Protein AF-A0A7C3JJ83-F1 (afdb_monomer)

Sequence (100 aa):
MGLRNFWHRYVRDPHPYGGPQYLYFQRMVRLRNSERVQRILGYDALVPDNSVHEVADFEYTVRSGPGWLHGGGTLDTDRLIIARRLGLGRPSQEAAPTTV

Mean predicted aligned error: 6.44 Å

Solvent-accessible surface area (backbone atoms only — not comparable to full-atom values): 5549 Å² total; per-residue (Å²): 120,70,70,65,57,48,53,40,38,74,70,54,56,60,62,60,40,58,68,44,51,49,52,44,48,53,33,53,51,38,33,53,48,14,54,48,50,33,67,74,52,44,72,63,24,71,50,78,54,87,90,50,59,63,91,77,24,57,23,45,44,38,59,45,13,63,55,47,42,52,65,99,50,39,58,63,53,29,52,48,53,42,36,25,44,71,44,45,96,47,100,61,59,48,78,41,70,72,56,124

Structure (mmCIF, N/CA/C/O backbone):
data_AF-A0A7C3JJ83-F1
#
_entry.id   AF-A0A7C3JJ83-F1
#
loop_
_atom_site.group_PDB
_atom_site.id
_atom_site.type_symbol
_atom_site.label_atom_id
_atom_site.label_alt_id
_atom_site.label_comp_id
_atom_site.label_asym_id
_atom_site.label_entity_id
_atom_site.label_seq_id
_atom_site.pdbx_PDB_ins_code
_atom_site.Cartn_x
_atom_site.Cartn_y
_atom_site.Cartn_z
_atom_site.occupancy
_atom_site.B_iso_or_equiv
_atom_site.auth_seq_id
_atom_site.auth_comp_id
_atom_site.auth_asym_id
_atom_site.auth_atom_id
_atom_site.pdbx_PDB_model_num
ATOM 1 N N . MET A 1 1 ? -9.521 12.523 -3.418 1.00 50.34 1 MET A N 1
ATOM 2 C CA . MET A 1 1 ? -9.409 11.786 -2.133 1.00 50.34 1 MET A CA 1
ATOM 3 C C . MET A 1 1 ? -9.395 12.716 -0.909 1.00 50.34 1 MET A C 1
ATOM 5 O O . MET A 1 1 ? -10.077 12.395 0.053 1.00 50.34 1 MET A O 1
ATOM 9 N N . GLY A 1 2 ? -8.706 13.871 -0.925 1.00 52.38 2 GLY A N 1
ATOM 10 C CA . GLY A 1 2 ? -8.596 14.762 0.252 1.00 52.38 2 GLY A CA 1
ATOM 11 C C . GLY A 1 2 ? -9.902 15.398 0.763 1.00 52.38 2 GLY A C 1
ATOM 12 O O . GLY A 1 2 ? -10.137 15.404 1.967 1.00 52.38 2 GLY A O 1
ATOM 13 N N . LEU A 1 3 ? -10.793 15.858 -0.127 1.00 58.97 3 LEU A N 1
ATOM 14 C CA . LEU A 1 3 ? -12.050 16.512 0.280 1.00 58.97 3 LEU A CA 1
ATOM 15 C C . LEU A 1 3 ? -13.019 15.591 1.037 1.00 58.97 3 LEU A C 1
ATOM 17 O O . LEU A 1 3 ? -13.677 16.033 1.972 1.00 58.97 3 LEU A O 1
ATOM 21 N N . ARG A 1 4 ? -13.097 14.303 0.676 1.00 60.53 4 ARG A N 1
ATOM 22 C CA . ARG A 1 4 ? -13.979 13.342 1.363 1.00 60.53 4 ARG A CA 1
ATOM 23 C C . ARG A 1 4 ? -13.568 13.163 2.827 1.00 60.53 4 ARG A C 1
ATOM 25 O O . ARG A 1 4 ? -14.416 13.167 3.711 1.00 60.53 4 ARG A O 1
ATOM 32 N N . ASN A 1 5 ? -12.264 13.065 3.083 1.00 59.94 5 ASN A N 1
ATOM 33 C CA . ASN A 1 5 ? -11.738 12.926 4.440 1.00 59.94 5 ASN A CA 1
ATOM 34 C C . ASN A 1 5 ? -11.917 14.212 5.265 1.00 59.94 5 ASN A C 1
ATOM 36 O O . ASN A 1 5 ? -12.149 14.120 6.466 1.00 59.94 5 ASN A O 1
ATOM 40 N N . PHE A 1 6 ? -11.862 15.392 4.631 1.00 68.06 6 PHE A N 1
ATOM 41 C CA . PHE A 1 6 ? -12.163 16.667 5.291 1.00 68.06 6 PHE A CA 1
ATOM 42 C C . PHE A 1 6 ? -13.596 16.700 5.837 1.00 68.06 6 PHE A C 1
ATOM 44 O O . PHE A 1 6 ? -13.787 16.980 7.018 1.00 68.06 6 PHE A O 1
ATOM 51 N N . TRP A 1 7 ? -14.593 16.345 5.022 1.00 69.38 7 TRP A N 1
ATOM 52 C CA . TRP A 1 7 ? -15.995 16.376 5.451 1.00 69.38 7 TRP A CA 1
ATOM 53 C C . TRP A 1 7 ? -16.311 15.355 6.549 1.00 69.38 7 TRP A C 1
ATOM 55 O O . TRP A 1 7 ? -16.983 15.702 7.516 1.00 69.38 7 TRP A O 1
ATOM 65 N N . HIS A 1 8 ? -15.767 14.135 6.472 1.00 68.50 8 HIS A N 1
ATOM 66 C CA . HIS A 1 8 ? -15.919 13.154 7.557 1.00 68.50 8 HIS A CA 1
ATOM 67 C C . HIS A 1 8 ? -15.318 13.647 8.882 1.00 68.50 8 HIS A C 1
ATOM 69 O O . HIS A 1 8 ? -15.892 13.423 9.946 1.00 68.50 8 HIS A O 1
ATOM 75 N N . ARG A 1 9 ? -14.189 14.365 8.822 1.00 67.25 9 ARG A N 1
ATOM 76 C CA . ARG A 1 9 ? -13.559 14.969 10.002 1.00 67.25 9 ARG A CA 1
ATOM 77 C C . ARG A 1 9 ? -14.385 16.129 10.556 1.00 67.25 9 ARG A C 1
ATOM 79 O O . ARG A 1 9 ? -14.613 16.182 11.758 1.00 67.25 9 ARG A O 1
ATOM 86 N N . TYR A 1 10 ? -14.885 17.005 9.684 1.00 74.12 10 TYR A N 1
ATOM 87 C CA . TYR A 1 10 ? -15.726 18.144 10.059 1.00 74.12 10 TYR A CA 1
ATOM 88 C C . TYR A 1 10 ? -17.010 17.711 10.780 1.00 74.12 10 TYR A C 1
ATOM 90 O O . TYR A 1 10 ? -17.350 18.260 11.823 1.00 74.12 10 TYR A O 1
ATOM 98 N N . VAL A 1 11 ? -17.690 16.686 10.259 1.00 77.25 11 VAL A N 1
ATOM 99 C CA . VAL A 1 11 ? -18.956 16.184 10.821 1.00 77.25 11 VAL A CA 1
ATOM 100 C C . VAL A 1 11 ? -18.728 15.281 12.047 1.00 77.25 11 VAL A C 1
ATOM 102 O O . VAL A 1 11 ? -19.679 14.940 12.742 1.00 77.25 11 VAL A O 1
ATOM 105 N N . ARG A 1 12 ? -17.470 14.922 12.358 1.00 71.00 12 ARG A N 1
ATOM 106 C CA . ARG A 1 12 ? -17.095 13.970 13.424 1.00 71.00 12 ARG A CA 1
ATOM 107 C C . ARG A 1 12 ? -17.816 12.623 13.311 1.00 71.00 12 ARG A C 1
ATOM 109 O O . ARG A 1 12 ? -18.010 11.938 14.312 1.00 71.00 12 ARG A O 1
ATOM 116 N N . ASP A 1 13 ? -18.183 12.245 12.091 1.00 71.94 13 ASP A N 1
ATOM 117 C CA . ASP A 1 13 ? -18.841 10.975 11.815 1.00 71.94 13 ASP A CA 1
ATOM 118 C C . ASP A 1 13 ? -17.793 9.848 11.854 1.00 71.94 13 ASP A C 1
ATOM 120 O O . ASP A 1 13 ? -16.844 9.875 11.054 1.00 71.94 13 ASP A O 1
ATOM 124 N N . PRO A 1 14 ? -17.887 8.885 12.791 1.00 66.75 14 PRO A N 1
ATOM 125 C CA . PRO A 1 14 ? -16.882 7.845 12.936 1.00 66.75 14 PRO A CA 1
ATOM 126 C C . PRO A 1 14 ? -16.893 6.935 11.707 1.00 66.75 14 PRO A C 1
ATOM 128 O O . PRO A 1 14 ? -17.782 6.106 11.533 1.00 66.75 14 PRO A O 1
ATOM 131 N N . HIS A 1 15 ? -15.879 7.046 10.848 1.00 70.19 15 HIS A N 1
ATOM 132 C CA . HIS A 1 15 ? -15.763 6.151 9.703 1.00 70.19 15 HIS A CA 1
ATOM 133 C C . HIS A 1 15 ? -15.090 4.839 10.135 1.00 70.19 15 HIS A C 1
ATOM 135 O O . HIS A 1 15 ? -13.875 4.841 10.368 1.00 70.19 15 HIS A O 1
ATOM 141 N N . PRO A 1 16 ? -15.820 3.707 10.234 1.00 67.50 16 PRO A N 1
ATOM 142 C CA . PRO A 1 16 ? -15.348 2.560 10.995 1.00 67.50 16 PRO A CA 1
ATOM 143 C C . PRO A 1 16 ? -14.055 2.002 10.425 1.00 67.50 16 PRO A C 1
ATOM 145 O O . PRO A 1 16 ? -13.076 1.898 11.138 1.00 67.50 16 PRO A O 1
ATOM 148 N N . TYR A 1 17 ? -13.968 1.737 9.128 1.00 71.00 17 TYR A N 1
ATOM 149 C CA . TYR A 1 17 ? -12.835 1.000 8.555 1.00 71.00 17 TYR A CA 1
ATOM 150 C C . TYR A 1 17 ? -12.089 1.737 7.438 1.00 71.00 17 TYR A C 1
ATOM 152 O O . TYR A 1 17 ? -11.119 1.193 6.925 1.00 71.00 17 TYR A O 1
ATOM 160 N N . GLY A 1 18 ? -12.480 2.954 7.042 1.00 76.31 18 GLY A N 1
ATOM 161 C CA . GLY A 1 18 ? -11.976 3.526 5.784 1.00 76.31 18 GLY A CA 1
ATOM 162 C C . GLY A 1 18 ? -10.482 3.839 5.736 1.00 76.31 18 GLY A C 1
ATOM 163 O O . GLY A 1 18 ? -9.888 3.712 4.673 1.00 76.31 18 GLY A O 1
ATOM 164 N N . GLY A 1 19 ? -9.851 4.198 6.860 1.00 82.06 19 GLY A N 1
ATOM 165 C CA . GLY A 1 19 ? -8.391 4.372 6.918 1.00 82.06 19 GLY A CA 1
ATOM 166 C C . GLY A 1 19 ? -7.646 3.055 6.646 1.00 82.06 19 GLY A C 1
ATOM 167 O O . GLY A 1 19 ? -6.937 2.959 5.644 1.00 82.06 19 GLY A O 1
ATOM 168 N N . PRO A 1 20 ? -7.863 2.017 7.475 1.00 87.94 20 PRO A N 1
ATOM 169 C CA . PRO A 1 20 ? -7.320 0.675 7.246 1.00 87.94 20 PRO A CA 1
ATOM 170 C C . PRO A 1 20 ? -7.694 0.076 5.882 1.00 87.94 20 PRO A C 1
ATOM 172 O O . PRO A 1 20 ? -6.856 -0.532 5.226 1.00 87.94 20 PRO A O 1
ATOM 175 N N . GLN A 1 21 ? -8.927 0.284 5.408 1.00 88.25 21 GLN A N 1
ATOM 176 C CA . GLN A 1 21 ? -9.381 -0.184 4.094 1.00 88.25 21 GLN A CA 1
ATOM 177 C C . GLN A 1 21 ? -8.606 0.484 2.953 1.00 88.25 21 GLN A C 1
ATOM 179 O O . GLN A 1 21 ? -8.207 -0.188 2.001 1.00 88.25 21 GLN A O 1
ATOM 184 N N . TYR A 1 22 ? -8.384 1.796 3.042 1.00 86.56 22 TYR A N 1
ATOM 185 C CA . TYR A 1 22 ? -7.604 2.534 2.056 1.00 86.56 22 TYR A CA 1
ATOM 186 C C . TYR A 1 22 ? -6.144 2.078 2.042 1.00 86.56 22 TYR A C 1
ATOM 188 O O . TYR A 1 22 ? -5.608 1.815 0.966 1.00 86.56 22 TYR A O 1
ATOM 196 N N . LEU A 1 23 ? -5.523 1.918 3.216 1.00 88.62 23 LEU A N 1
ATOM 197 C CA . LEU A 1 23 ? -4.159 1.399 3.330 1.00 88.62 23 LEU A CA 1
ATOM 198 C C . LEU A 1 23 ? -4.055 -0.005 2.734 1.00 88.62 23 LEU A C 1
ATOM 200 O O . LEU A 1 23 ? -3.237 -0.220 1.841 1.00 88.62 23 LEU A O 1
ATOM 204 N N . TYR A 1 24 ? -4.942 -0.921 3.128 1.00 92.62 24 TYR A N 1
ATOM 205 C CA . TYR A 1 24 ? -5.004 -2.273 2.574 1.00 92.62 24 TYR A CA 1
ATOM 206 C C . TYR A 1 24 ? -5.093 -2.260 1.043 1.00 92.62 24 TYR A C 1
ATOM 208 O O . TYR A 1 24 ? -4.337 -2.954 0.359 1.00 92.62 24 TYR A O 1
ATOM 216 N N . PHE A 1 25 ? -5.986 -1.434 0.488 1.00 92.00 25 PHE A N 1
ATOM 217 C CA . PHE A 1 25 ? -6.125 -1.275 -0.956 1.00 92.00 25 PHE A CA 1
ATOM 218 C C . PHE A 1 25 ? -4.827 -0.777 -1.604 1.00 92.00 25 PHE A C 1
ATOM 220 O O . PHE A 1 25 ? -4.364 -1.381 -2.572 1.00 92.00 25 PHE A O 1
ATOM 227 N N . GLN A 1 26 ? -4.210 0.279 -1.067 1.00 91.88 26 GLN A N 1
ATOM 228 C CA . GLN A 1 26 ? -2.959 0.818 -1.603 1.00 91.88 26 GLN A CA 1
ATOM 229 C C . GLN A 1 26 ? -1.827 -0.213 -1.587 1.00 91.88 26 GLN A C 1
ATOM 231 O O . GLN A 1 26 ? -1.118 -0.340 -2.587 1.00 91.88 26 GLN A O 1
ATOM 236 N N . ARG A 1 27 ? -1.680 -0.979 -0.498 1.00 94.12 27 ARG A N 1
ATOM 237 C CA . ARG A 1 27 ? -0.684 -2.058 -0.395 1.00 94.12 27 ARG A CA 1
ATOM 238 C C . ARG A 1 27 ? -0.905 -3.118 -1.471 1.00 94.12 27 ARG A C 1
ATOM 240 O O . ARG A 1 27 ? 0.020 -3.448 -2.208 1.00 94.12 27 ARG A O 1
ATOM 247 N N . MET A 1 28 ? -2.143 -3.597 -1.613 1.00 95.88 28 MET A N 1
ATOM 248 C CA . MET A 1 28 ? -2.489 -4.611 -2.613 1.00 95.88 28 MET A CA 1
ATOM 249 C C . MET A 1 28 ? -2.271 -4.121 -4.047 1.00 95.88 28 MET A C 1
ATOM 251 O O . MET A 1 28 ? -1.816 -4.892 -4.888 1.00 95.88 28 MET A O 1
ATOM 255 N N . VAL A 1 29 ? -2.585 -2.857 -4.346 1.00 95.44 29 VAL A N 1
ATOM 256 C CA . VAL A 1 29 ? -2.338 -2.271 -5.673 1.00 95.44 29 VAL A CA 1
ATOM 257 C C . VAL A 1 29 ? -0.843 -2.200 -5.966 1.00 95.44 29 VAL A C 1
ATOM 259 O O . VAL A 1 29 ? -0.429 -2.589 -7.055 1.00 95.44 29 VAL A O 1
ATOM 262 N N . ARG A 1 30 ? -0.032 -1.752 -5.002 1.00 94.00 30 ARG A N 1
ATOM 263 C CA . ARG A 1 30 ? 1.425 -1.667 -5.164 1.00 94.00 30 ARG A CA 1
ATOM 264 C C . ARG A 1 30 ? 2.054 -3.039 -5.389 1.00 94.00 30 ARG A C 1
ATOM 266 O O . ARG A 1 30 ? 2.774 -3.187 -6.368 1.00 94.00 30 ARG A O 1
ATOM 273 N N . LEU A 1 31 ? 1.710 -4.035 -4.568 1.00 96.38 31 LEU A N 1
ATOM 274 C CA . LEU A 1 31 ? 2.192 -5.412 -4.734 1.00 96.38 31 LEU A CA 1
ATOM 275 C C . LEU A 1 31 ? 1.792 -6.000 -6.095 1.00 96.38 31 LEU A C 1
ATOM 277 O O . LEU A 1 31 ? 2.606 -6.556 -6.822 1.00 96.38 31 LEU A O 1
ATOM 281 N N . ARG A 1 32 ? 0.523 -5.858 -6.487 1.00 97.31 32 ARG A N 1
ATOM 282 C CA . ARG A 1 32 ? 0.060 -6.416 -7.766 1.00 97.31 32 ARG A CA 1
ATOM 283 C C . ARG A 1 32 ? 0.716 -5.734 -8.958 1.00 97.31 32 ARG A C 1
ATOM 285 O O . ARG A 1 32 ? 0.972 -6.385 -9.965 1.00 97.31 32 ARG A O 1
ATOM 292 N N . ASN A 1 33 ? 0.962 -4.430 -8.874 1.00 96.12 33 ASN A N 1
ATOM 293 C CA . ASN A 1 33 ? 1.645 -3.712 -9.942 1.00 96.12 33 ASN A CA 1
ATOM 294 C C . ASN A 1 33 ? 3.135 -4.070 -9.997 1.00 96.12 33 ASN A C 1
ATOM 296 O O . ASN A 1 33 ? 3.633 -4.260 -11.101 1.00 96.12 33 ASN A O 1
ATOM 300 N N . SER A 1 34 ? 3.814 -4.257 -8.858 1.00 96.88 34 SER A N 1
ATOM 301 C CA . SER A 1 34 ? 5.205 -4.730 -8.835 1.00 96.88 34 SER A CA 1
ATOM 302 C C . SER A 1 34 ? 5.340 -6.120 -9.461 1.00 96.88 34 SER A C 1
ATOM 304 O O . SER A 1 34 ? 6.176 -6.323 -10.337 1.00 96.88 34 SER A O 1
ATOM 306 N N . GLU A 1 35 ? 4.447 -7.052 -9.109 1.00 97.81 35 GLU A N 1
ATOM 307 C CA . GLU A 1 35 ? 4.399 -8.396 -9.704 1.00 97.81 35 GLU A CA 1
ATOM 308 C C . GLU A 1 35 ? 4.131 -8.360 -11.215 1.00 97.81 35 GLU A C 1
ATOM 310 O O . GLU A 1 35 ? 4.705 -9.139 -11.976 1.00 97.81 35 GLU A O 1
ATOM 315 N N . ARG A 1 36 ? 3.246 -7.464 -11.671 1.00 98.12 36 ARG A N 1
ATOM 316 C CA . ARG A 1 36 ? 2.942 -7.296 -13.100 1.00 98.12 36 ARG A CA 1
ATOM 317 C C . ARG A 1 36 ? 4.132 -6.741 -13.869 1.00 98.12 36 ARG A C 1
ATOM 319 O O . ARG A 1 36 ? 4.440 -7.278 -14.926 1.00 98.12 36 ARG A O 1
ATOM 326 N N . VAL A 1 37 ? 4.793 -5.709 -13.343 1.00 97.25 37 VAL A N 1
ATOM 327 C CA . VAL A 1 37 ? 5.998 -5.125 -13.952 1.00 97.25 37 VAL A CA 1
ATOM 328 C C . VAL A 1 37 ? 7.082 -6.191 -14.085 1.00 97.25 37 VAL A C 1
ATOM 330 O O . VAL A 1 37 ? 7.575 -6.415 -15.188 1.00 97.25 37 VAL A O 1
ATOM 333 N N . GLN A 1 38 ? 7.363 -6.931 -13.009 1.00 97.25 38 GLN A N 1
ATOM 334 C CA . GLN A 1 38 ? 8.350 -8.010 -13.037 1.00 97.2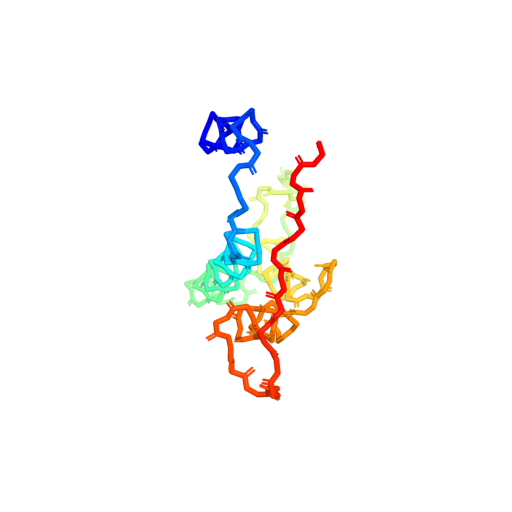5 38 GLN A CA 1
ATOM 335 C C . GLN A 1 38 ? 7.977 -9.117 -14.032 1.00 97.25 38 GLN A C 1
ATOM 337 O O . GLN A 1 38 ? 8.838 -9.647 -14.723 1.00 97.25 38 GLN A O 1
ATOM 342 N N . ARG A 1 39 ? 6.690 -9.462 -14.155 1.00 98.25 39 ARG A N 1
ATOM 343 C CA . ARG A 1 39 ? 6.238 -10.470 -15.124 1.00 98.25 39 ARG A CA 1
ATOM 344 C C . ARG A 1 39 ? 6.399 -10.023 -16.577 1.00 98.25 39 ARG A C 1
ATOM 346 O O . ARG A 1 39 ? 6.649 -10.866 -17.428 1.00 98.25 39 ARG A O 1
ATOM 353 N N . ILE A 1 40 ? 6.204 -8.736 -16.859 1.00 98.00 40 ILE A N 1
ATOM 354 C CA . ILE A 1 40 ? 6.284 -8.182 -18.218 1.00 98.00 40 ILE A CA 1
ATOM 355 C C . ILE A 1 40 ? 7.740 -8.068 -18.676 1.00 98.00 40 ILE A C 1
ATOM 357 O O . ILE A 1 40 ? 8.056 -8.440 -19.799 1.00 98.00 40 ILE A O 1
ATOM 361 N N . LEU A 1 41 ? 8.608 -7.554 -17.809 1.00 97.06 41 LEU A N 1
ATOM 362 C CA . LEU A 1 41 ? 10.006 -7.253 -18.130 1.00 97.06 41 LEU A CA 1
ATOM 363 C C . LEU A 1 41 ? 10.963 -8.411 -17.792 1.00 97.06 41 LEU A C 1
ATOM 365 O O . LEU A 1 41 ? 12.108 -8.420 -18.229 1.00 97.06 41 LEU A O 1
ATOM 369 N N . GLY A 1 42 ? 10.520 -9.396 -17.009 1.00 96.69 42 GLY A N 1
ATOM 370 C CA . GLY A 1 42 ? 11.360 -10.510 -16.581 1.00 96.69 42 GL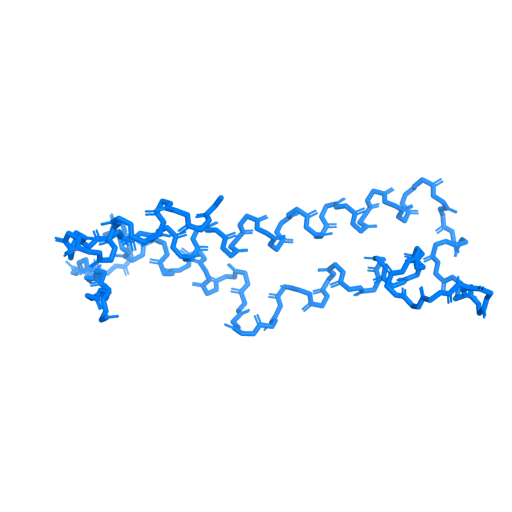Y A CA 1
ATOM 371 C C . GLY A 1 42 ? 12.481 -10.060 -15.644 1.00 96.69 42 GLY A C 1
ATOM 372 O O . GLY A 1 42 ? 12.252 -9.304 -14.697 1.00 96.69 42 GLY A O 1
ATOM 373 N N . TYR A 1 43 ? 13.696 -10.554 -15.888 1.00 95.88 43 TYR A N 1
ATOM 374 C CA . TYR A 1 43 ? 14.863 -10.230 -15.063 1.00 95.88 43 TYR A CA 1
ATOM 375 C C . TYR A 1 43 ? 15.342 -8.786 -15.229 1.00 95.88 43 TYR A C 1
ATOM 377 O O . TYR A 1 43 ? 15.919 -8.247 -14.287 1.00 95.88 43 TYR A O 1
ATOM 385 N N . ASP A 1 44 ? 15.031 -8.136 -16.353 1.00 95.88 44 ASP A N 1
ATOM 386 C CA . ASP A 1 44 ? 15.414 -6.741 -16.594 1.00 95.88 44 ASP A CA 1
ATOM 387 C C . ASP A 1 44 ? 14.739 -5.788 -15.597 1.00 95.88 44 ASP A C 1
ATOM 389 O O . ASP A 1 44 ? 15.304 -4.762 -15.242 1.00 95.88 44 ASP A O 1
ATOM 393 N N . ALA A 1 45 ? 13.577 -6.164 -15.044 1.00 95.88 45 ALA A N 1
ATOM 394 C CA . ALA A 1 45 ? 12.918 -5.399 -13.984 1.00 95.88 45 ALA A CA 1
ATOM 395 C C . ALA A 1 45 ? 13.675 -5.366 -12.652 1.00 95.88 45 ALA A C 1
ATOM 397 O O . ALA A 1 45 ? 13.227 -4.690 -11.732 1.00 95.88 45 ALA A O 1
ATOM 398 N N . LEU A 1 46 ? 14.731 -6.165 -12.492 1.00 94.94 46 LEU A N 1
ATOM 399 C CA . LEU A 1 46 ? 15.533 -6.233 -11.269 1.00 94.94 46 LEU A CA 1
ATOM 400 C C . LEU A 1 46 ? 16.876 -5.511 -11.417 1.00 94.94 46 LEU A C 1
ATOM 402 O O . LEU A 1 46 ? 17.659 -5.489 -10.468 1.00 94.94 46 LEU A O 1
ATOM 406 N N . VAL A 1 47 ? 17.160 -4.957 -12.597 1.00 96.50 47 VAL A N 1
ATOM 407 C CA . VAL A 1 47 ? 18.403 -4.246 -12.885 1.00 96.50 47 VAL A CA 1
ATOM 408 C C . VAL A 1 47 ? 18.154 -2.746 -12.712 1.00 96.50 47 VAL A C 1
ATOM 410 O O . VAL A 1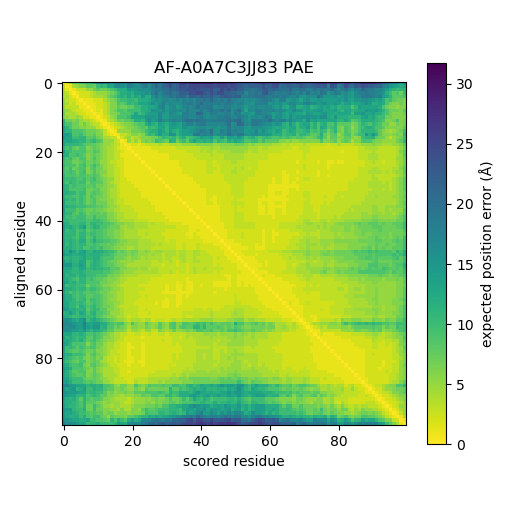 47 ? 17.314 -2.209 -13.429 1.00 96.50 47 VAL A O 1
ATOM 413 N N . PRO A 1 48 ? 18.863 -2.059 -11.796 1.00 96.25 48 PRO A N 1
ATOM 414 C CA . PRO A 1 48 ? 18.718 -0.617 -11.631 1.00 96.25 48 PRO A CA 1
ATOM 415 C C . PRO A 1 48 ? 19.134 0.153 -12.891 1.00 96.25 48 PRO A C 1
ATOM 417 O O . PRO A 1 48 ? 20.221 -0.080 -13.432 1.00 96.25 48 PRO A O 1
ATOM 420 N N . ASP A 1 49 ? 18.315 1.116 -13.307 1.00 95.56 49 ASP A N 1
ATOM 421 C CA . ASP A 1 49 ? 18.633 2.060 -14.377 1.00 95.56 49 ASP A CA 1
ATOM 422 C C . ASP A 1 49 ? 19.137 3.384 -13.787 1.00 95.56 49 ASP A C 1
ATOM 424 O O . ASP A 1 49 ? 18.378 4.279 -13.413 1.00 95.56 49 ASP A O 1
ATOM 428 N N . ASN A 1 50 ? 20.462 3.535 -13.752 1.00 95.81 50 ASN A N 1
ATOM 429 C CA . ASN A 1 50 ? 21.116 4.733 -13.218 1.00 95.81 50 ASN A CA 1
A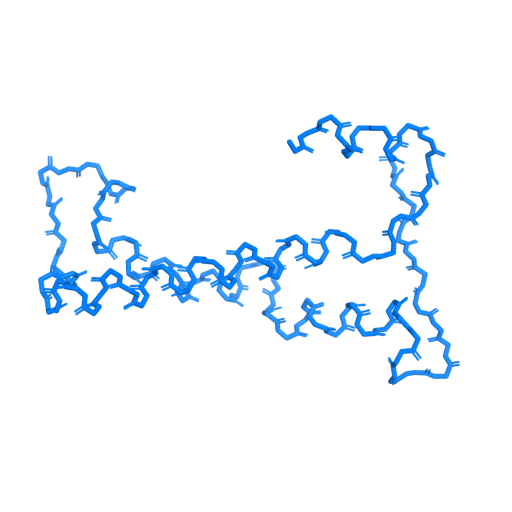TOM 430 C C . ASN A 1 50 ? 20.943 5.988 -14.100 1.00 95.81 50 ASN A C 1
ATOM 432 O O . ASN A 1 50 ? 21.440 7.055 -13.735 1.00 95.81 50 ASN A O 1
ATOM 436 N N . SER A 1 51 ? 20.297 5.881 -15.266 1.00 97.31 51 SER A N 1
ATOM 437 C CA . SER A 1 51 ? 20.006 7.028 -16.133 1.00 97.31 51 SER A CA 1
ATOM 438 C C . SER A 1 51 ? 18.724 7.773 -15.745 1.00 97.31 51 SER A C 1
ATOM 440 O O . SER A 1 51 ? 18.524 8.911 -16.179 1.00 97.31 51 SER A O 1
ATOM 442 N N . VAL A 1 52 ? 17.879 7.174 -14.898 1.00 95.81 52 VAL A N 1
ATOM 443 C CA . VAL A 1 52 ? 16.623 7.763 -14.424 1.00 95.81 52 VAL A CA 1
ATOM 444 C C . VAL A 1 52 ? 16.643 8.009 -12.917 1.00 95.81 52 VAL A C 1
ATOM 446 O O . VAL A 1 52 ? 17.454 7.473 -12.167 1.00 95.81 52 VAL A O 1
ATOM 449 N N . HIS A 1 53 ? 15.732 8.861 -12.446 1.00 97.00 53 HIS A N 1
ATOM 450 C CA . HIS A 1 53 ? 15.513 9.029 -11.012 1.00 97.00 53 HIS A CA 1
ATOM 451 C C . HIS A 1 53 ? 14.914 7.741 -10.421 1.00 97.00 53 HIS A C 1
ATOM 453 O O . HIS A 1 53 ? 13.983 7.199 -11.006 1.00 97.00 53 HIS A O 1
ATOM 459 N N . GLU A 1 54 ? 15.351 7.320 -9.227 1.00 94.19 54 GLU A N 1
ATOM 460 C CA . GLU A 1 54 ? 14.961 6.042 -8.591 1.00 94.19 54 GLU A CA 1
ATOM 461 C C . GLU A 1 54 ? 13.445 5.775 -8.640 1.00 94.19 54 GLU A C 1
ATOM 463 O O . GLU A 1 54 ? 13.002 4.715 -9.049 1.00 94.19 54 GLU A O 1
ATOM 468 N N . VAL A 1 55 ? 12.615 6.758 -8.283 1.00 93.06 55 VAL A N 1
ATOM 469 C CA . VAL A 1 55 ? 11.143 6.601 -8.267 1.00 93.06 55 VA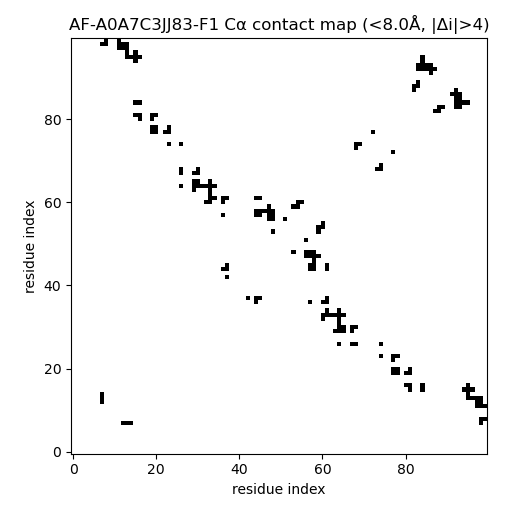L A CA 1
ATOM 470 C C . VAL A 1 55 ? 10.528 6.338 -9.657 1.00 93.06 55 VAL A C 1
ATOM 472 O O . VAL A 1 55 ? 9.407 5.837 -9.739 1.00 93.06 55 VAL A O 1
ATOM 475 N N . ALA A 1 56 ? 11.230 6.686 -10.736 1.00 93.19 56 ALA A N 1
ATOM 476 C CA . ALA A 1 56 ? 10.831 6.390 -12.110 1.00 93.19 56 ALA A CA 1
ATOM 477 C C . ALA A 1 56 ? 11.375 5.039 -12.614 1.00 93.19 56 ALA A C 1
ATOM 479 O O . ALA A 1 56 ? 10.921 4.569 -13.655 1.00 93.19 56 ALA A O 1
ATOM 480 N N . ASP A 1 57 ? 12.308 4.421 -11.887 1.00 96.31 57 ASP A N 1
ATOM 481 C CA . ASP A 1 57 ? 12.902 3.134 -12.235 1.00 96.31 57 ASP A CA 1
ATOM 482 C C . ASP A 1 57 ? 11.898 1.979 -12.026 1.00 96.31 57 ASP A C 1
ATOM 484 O O . ASP A 1 57 ? 11.120 1.922 -11.058 1.00 96.31 57 ASP A O 1
ATOM 488 N N . PHE A 1 58 ? 11.918 1.019 -12.949 1.00 95.94 58 PHE A N 1
ATOM 489 C CA . PHE A 1 58 ? 11.157 -0.214 -12.821 1.00 95.94 58 PHE A CA 1
ATOM 490 C C . PHE A 1 58 ? 11.686 -1.096 -11.688 1.00 95.94 58 PHE A C 1
ATOM 492 O O . PHE A 1 58 ? 10.857 -1.688 -10.990 1.00 95.94 58 PHE A O 1
ATOM 499 N N . GLU A 1 59 ? 13.002 -1.120 -11.431 1.00 96.38 59 GLU A N 1
ATOM 500 C CA . GLU A 1 59 ? 13.578 -1.826 -10.273 1.00 96.38 59 GLU A CA 1
ATOM 501 C C . GLU A 1 59 ? 12.929 -1.352 -8.981 1.00 96.38 59 GLU A C 1
ATOM 503 O O . GLU A 1 59 ? 12.405 -2.158 -8.203 1.00 96.38 59 GLU A O 1
ATOM 508 N N . TYR A 1 60 ? 12.860 -0.032 -8.798 1.00 96.38 60 TYR A N 1
ATOM 509 C CA . TYR A 1 60 ? 12.244 0.562 -7.623 1.00 96.38 60 TYR A CA 1
ATOM 510 C C . TYR A 1 60 ? 10.785 0.131 -7.480 1.00 96.38 60 TYR A C 1
ATOM 512 O O . TYR A 1 60 ? 10.318 -0.177 -6.378 1.00 96.38 60 TYR A O 1
ATOM 520 N N . THR A 1 61 ? 10.041 0.072 -8.586 1.00 95.06 61 THR A N 1
ATOM 521 C CA . THR A 1 61 ? 8.654 -0.407 -8.576 1.00 95.06 61 THR A CA 1
ATOM 522 C C . THR A 1 61 ? 8.570 -1.862 -8.109 1.00 95.06 61 THR A C 1
ATOM 524 O O . THR A 1 61 ? 7.718 -2.180 -7.273 1.00 95.06 61 THR A O 1
ATOM 527 N N . VAL A 1 62 ? 9.461 -2.735 -8.592 1.00 96.94 62 VAL A N 1
ATOM 528 C CA . VAL A 1 62 ? 9.485 -4.154 -8.211 1.00 96.94 62 VAL A CA 1
ATOM 529 C C . VAL A 1 62 ? 9.867 -4.344 -6.745 1.00 96.94 62 VAL A C 1
ATOM 531 O O . VAL A 1 62 ? 9.168 -5.054 -6.020 1.00 96.94 62 VAL A O 1
ATOM 534 N N . ARG A 1 63 ? 10.912 -3.663 -6.271 1.00 95.00 63 ARG A N 1
ATOM 535 C CA . ARG A 1 63 ? 11.386 -3.756 -4.883 1.00 95.00 63 ARG A CA 1
ATOM 536 C C . ARG A 1 63 ? 10.432 -3.110 -3.882 1.00 95.00 63 ARG A C 1
ATOM 538 O O . ARG A 1 63 ? 10.215 -3.643 -2.791 1.00 95.00 63 ARG A O 1
ATOM 545 N N . SER A 1 64 ? 9.850 -1.961 -4.222 1.00 94.31 64 SER A N 1
ATOM 546 C CA . SER A 1 64 ? 9.000 -1.216 -3.288 1.00 94.31 64 SER A CA 1
ATOM 547 C C . SER A 1 64 ? 7.656 -1.900 -3.034 1.00 94.31 64 SER A C 1
ATOM 549 O O . SER A 1 64 ? 7.153 -1.816 -1.914 1.00 94.31 64 SER A O 1
ATOM 551 N N . GLY A 1 65 ? 7.080 -2.604 -4.015 1.00 94.50 65 GLY A N 1
ATOM 552 C CA . GLY A 1 65 ? 5.787 -3.286 -3.876 1.00 94.50 65 GLY A CA 1
ATOM 553 C C . GLY A 1 65 ? 5.701 -4.210 -2.651 1.00 94.50 65 GLY A C 1
ATOM 554 O O . GLY A 1 65 ? 4.846 -3.974 -1.792 1.00 94.50 65 GLY A O 1
ATOM 555 N N . PRO A 1 66 ? 6.601 -5.200 -2.502 1.00 94.25 66 PRO A N 1
ATOM 556 C CA . PRO A 1 66 ? 6.691 -6.034 -1.303 1.00 94.25 66 PRO A CA 1
ATOM 557 C C . PRO A 1 66 ? 7.024 -5.242 -0.032 1.00 94.25 66 PRO A C 1
ATOM 559 O O . PRO A 1 66 ? 6.436 -5.492 1.019 1.00 94.25 66 PRO A O 1
ATOM 562 N N . GLY A 1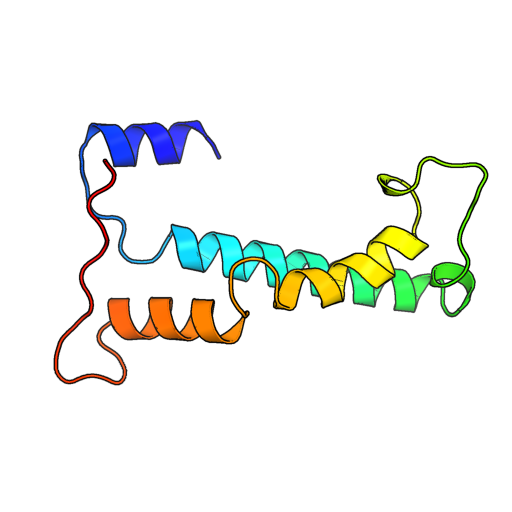 67 ? 7.905 -4.237 -0.114 1.00 92.75 67 GLY A N 1
ATOM 563 C CA . GLY A 1 67 ? 8.245 -3.381 1.033 1.00 92.75 67 GLY A CA 1
ATOM 564 C C . GLY A 1 67 ? 7.028 -2.662 1.632 1.00 92.75 67 GLY A C 1
ATOM 565 O O . GLY A 1 67 ? 6.907 -2.504 2.851 1.00 92.75 67 GLY A O 1
ATOM 566 N N . TRP A 1 68 ? 6.054 -2.311 0.789 1.00 91.88 68 TRP A N 1
ATOM 567 C CA . TRP A 1 68 ? 4.790 -1.715 1.214 1.00 91.88 68 TRP A CA 1
ATOM 568 C C . TRP A 1 68 ? 3.878 -2.662 1.999 1.00 91.88 68 TRP A C 1
ATOM 570 O O . TRP A 1 68 ? 2.894 -2.191 2.558 1.00 91.88 68 TRP A O 1
ATOM 580 N N . LEU A 1 69 ? 4.171 -3.957 2.125 1.00 93.38 69 LEU A N 1
ATOM 581 C CA . LEU A 1 69 ? 3.360 -4.874 2.937 1.00 93.38 69 LEU A CA 1
ATOM 582 C C . LEU A 1 69 ? 3.584 -4.725 4.447 1.00 93.38 69 LEU A C 1
ATOM 584 O O . LEU A 1 69 ? 2.781 -5.253 5.217 1.00 93.38 69 LEU A O 1
ATOM 588 N N . HIS A 1 70 ? 4.626 -3.996 4.863 1.00 90.44 70 HIS A N 1
ATOM 589 C CA . HIS A 1 70 ? 5.072 -3.947 6.262 1.00 90.44 70 HIS A CA 1
ATOM 590 C C . HIS A 1 70 ? 5.208 -2.530 6.849 1.00 90.44 70 HIS A C 1
ATOM 592 O O . HIS A 1 70 ? 5.218 -2.3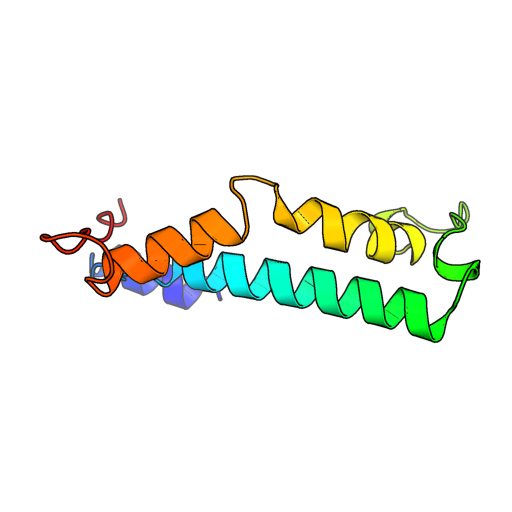66 8.069 1.00 90.44 70 HIS A O 1
ATOM 598 N N . GLY A 1 71 ? 5.301 -1.486 6.015 1.00 82.06 71 GLY A N 1
ATOM 599 C CA . GLY A 1 71 ? 5.455 -0.106 6.492 1.00 82.06 71 GLY A CA 1
ATOM 600 C C . GLY A 1 71 ? 4.238 0.384 7.287 1.00 82.06 71 GLY A C 1
ATOM 601 O O . GLY A 1 71 ? 3.116 0.322 6.789 1.00 82.06 71 GLY A O 1
ATOM 602 N N . GLY A 1 72 ? 4.440 0.867 8.519 1.00 79.62 72 GLY A N 1
ATOM 603 C CA . GLY A 1 72 ? 3.365 1.418 9.364 1.00 79.62 72 GLY A CA 1
ATOM 604 C C . GLY A 1 72 ? 2.319 0.398 9.841 1.00 79.62 72 GLY A C 1
ATOM 605 O O . GLY A 1 72 ? 1.214 0.791 10.204 1.00 79.62 72 GLY A O 1
ATOM 606 N N . GLY A 1 73 ? 2.644 -0.898 9.804 1.00 86.75 73 GLY A N 1
ATOM 607 C CA . GLY A 1 73 ? 1.728 -2.011 10.070 1.00 86.75 73 GLY A CA 1
ATOM 608 C C . GLY A 1 73 ? 1.752 -3.026 8.928 1.00 86.75 73 GLY A C 1
ATOM 609 O O . GLY A 1 73 ? 2.164 -2.700 7.815 1.00 86.75 73 GLY A O 1
ATOM 610 N N . THR A 1 74 ? 1.337 -4.264 9.196 1.00 92.38 74 THR A N 1
ATOM 611 C CA . THR A 1 74 ? 1.278 -5.304 8.163 1.00 92.38 74 THR A CA 1
ATOM 612 C C . THR A 1 74 ? -0.077 -5.326 7.466 1.00 92.38 74 THR A C 1
ATOM 614 O O . THR A 1 74 ? -1.088 -4.883 8.017 1.00 92.38 74 THR A O 1
ATOM 617 N N .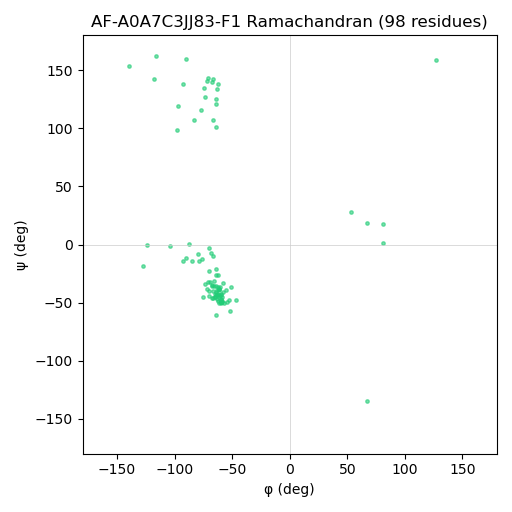 LEU A 1 75 ? -0.115 -5.916 6.270 1.00 92.81 75 LEU A N 1
ATOM 618 C CA . LEU A 1 75 ? -1.361 -6.218 5.562 1.00 92.81 75 LEU A CA 1
ATOM 619 C C . LEU A 1 75 ? -2.372 -6.981 6.450 1.00 92.81 75 LEU A C 1
ATOM 621 O O . LEU A 1 75 ? -3.578 -6.738 6.385 1.00 92.81 75 LEU A O 1
ATOM 625 N N . ASP A 1 76 ? -1.885 -7.882 7.306 1.00 93.50 76 ASP A N 1
ATOM 626 C CA . ASP A 1 76 ? -2.732 -8.644 8.225 1.00 93.50 76 ASP A CA 1
ATOM 627 C C . ASP A 1 76 ? -3.247 -7.797 9.389 1.00 93.50 76 ASP A C 1
ATOM 629 O O . ASP A 1 76 ? -4.393 -7.968 9.804 1.00 93.50 76 ASP A O 1
ATOM 633 N N . THR A 1 77 ? -2.462 -6.828 9.867 1.00 92.31 77 THR A N 1
ATOM 634 C CA . THR A 1 77 ? -2.945 -5.834 10.833 1.00 92.31 77 THR A CA 1
ATOM 635 C C . THR A 1 77 ? -4.091 -5.013 10.246 1.00 92.31 77 THR A C 1
ATOM 637 O O . THR A 1 77 ? -5.104 -4.832 10.921 1.00 92.31 77 THR A O 1
ATOM 640 N N . ASP A 1 78 ? -3.992 -4.580 8.983 1.00 92.19 78 ASP A N 1
ATOM 641 C CA . ASP A 1 78 ? -5.082 -3.855 8.317 1.00 92.19 78 ASP A CA 1
ATOM 642 C C . ASP A 1 78 ? -6.360 -4.714 8.262 1.00 92.19 78 ASP A C 1
ATOM 644 O O . ASP A 1 78 ? -7.437 -4.258 8.657 1.00 92.19 78 ASP A O 1
ATOM 648 N N . ARG A 1 79 ? -6.246 -5.990 7.857 1.00 92.50 79 ARG A N 1
ATOM 649 C CA . ARG A 1 79 ? -7.373 -6.946 7.847 1.00 92.50 79 ARG A CA 1
ATOM 650 C C . ARG A 1 79 ? -7.975 -7.153 9.233 1.00 92.50 79 ARG A C 1
ATOM 652 O O . ARG A 1 79 ? -9.196 -7.181 9.370 1.00 92.50 79 ARG A O 1
ATOM 659 N N . LEU A 1 80 ? -7.133 -7.285 10.252 1.00 92.81 80 LEU A N 1
ATOM 660 C CA . LEU A 1 80 ? -7.553 -7.503 11.630 1.00 92.81 80 LEU A CA 1
ATOM 661 C C . LEU A 1 80 ? -8.326 -6.303 12.184 1.00 92.81 80 LEU A C 1
ATOM 663 O O . LEU A 1 80 ? -9.356 -6.492 12.828 1.00 92.81 80 LEU A O 1
ATOM 667 N N . ILE A 1 81 ? -7.864 -5.079 11.912 1.00 90.56 81 ILE A N 1
ATOM 668 C CA . ILE A 1 81 ? -8.572 -3.857 12.309 1.00 90.56 81 ILE A CA 1
ATOM 669 C C . ILE A 1 81 ? -9.933 -3.793 11.608 1.00 90.56 81 ILE A C 1
ATOM 671 O O . ILE A 1 81 ? -10.946 -3.557 12.263 1.00 90.56 81 ILE A O 1
ATOM 675 N N . ILE A 1 82 ? -9.982 -4.053 10.297 1.00 90.69 82 ILE A N 1
ATOM 676 C CA . ILE A 1 82 ? -11.245 -4.085 9.543 1.00 90.69 82 ILE A CA 1
ATOM 677 C C . ILE A 1 82 ? -12.205 -5.110 10.162 1.00 90.69 82 ILE A C 1
ATOM 679 O O . ILE A 1 82 ? -13.342 -4.765 10.472 1.00 90.69 82 ILE A O 1
ATOM 683 N N . ALA A 1 83 ? -11.741 -6.338 10.404 1.00 92.56 83 ALA A N 1
ATOM 684 C CA . ALA A 1 83 ? -12.547 -7.410 10.983 1.00 92.56 83 ALA A CA 1
ATOM 685 C C . ALA A 1 83 ? -13.114 -7.030 12.360 1.00 92.56 83 ALA A C 1
ATOM 687 O O . ALA A 1 83 ? -14.319 -7.136 12.582 1.00 92.56 83 ALA A O 1
ATOM 688 N N . ARG A 1 84 ? -12.280 -6.503 13.264 1.00 91.62 84 ARG A N 1
ATOM 689 C CA . ARG A 1 84 ? -12.710 -6.083 14.610 1.00 91.62 84 ARG A CA 1
ATOM 690 C C . ARG A 1 84 ? -13.743 -4.962 14.578 1.00 91.62 84 ARG A C 1
ATOM 692 O O . ARG A 1 84 ? -14.671 -4.958 15.386 1.00 91.62 84 ARG A O 1
ATOM 699 N N . ARG A 1 85 ? -13.618 -4.036 13.628 1.00 88.81 85 ARG A N 1
ATOM 700 C CA . ARG A 1 85 ? -14.571 -2.933 13.442 1.00 88.81 85 ARG A CA 1
ATOM 701 C C . ARG A 1 85 ? -15.851 -3.356 12.724 1.00 88.81 85 ARG A C 1
ATOM 703 O O . ARG A 1 85 ? -16.836 -2.630 12.792 1.00 88.81 85 ARG A O 1
ATOM 710 N N . LEU A 1 86 ? -15.863 -4.534 12.101 1.00 88.75 86 LEU A N 1
ATOM 711 C CA . LEU A 1 86 ? -17.069 -5.231 11.642 1.00 88.75 86 LEU A CA 1
ATOM 712 C C . LEU A 1 86 ? -17.686 -6.137 12.724 1.00 88.75 86 LEU A C 1
ATOM 714 O O . LEU A 1 86 ? -18.690 -6.788 12.461 1.00 88.75 86 LEU A O 1
ATOM 718 N N . GLY A 1 87 ? -17.100 -6.198 13.927 1.00 90.81 87 GLY A N 1
ATOM 719 C CA . GLY A 1 87 ? -17.582 -7.054 15.016 1.00 90.81 87 GLY A CA 1
ATOM 720 C C . GLY A 1 87 ? -17.143 -8.518 14.907 1.00 90.81 87 GLY A C 1
ATOM 721 O O . GLY A 1 87 ? -17.721 -9.383 15.555 1.00 90.81 87 GLY A O 1
ATOM 722 N N . LEU A 1 88 ? -16.126 -8.819 14.097 1.00 92.31 88 LEU A N 1
ATOM 723 C CA . LEU A 1 88 ? -15.609 -10.175 13.923 1.00 92.31 88 LEU A CA 1
ATOM 724 C C . LEU A 1 88 ? -14.447 -10.459 14.888 1.00 92.31 88 LEU A C 1
ATOM 726 O O . LEU A 1 88 ? -13.539 -9.643 15.063 1.00 92.31 88 LEU A O 1
ATOM 730 N N . GLY A 1 89 ? -14.440 -11.660 15.474 1.00 87.88 89 GLY A N 1
ATOM 731 C CA . GLY A 1 89 ? -13.303 -12.204 16.228 1.00 87.88 89 GLY A CA 1
ATOM 732 C C . GLY A 1 89 ? -13.149 -11.726 17.678 1.00 87.88 89 GLY A C 1
ATOM 733 O O . GLY A 1 89 ? -12.206 -12.147 18.347 1.00 87.88 89 GLY A O 1
ATOM 734 N N . ARG A 1 90 ? -14.044 -10.870 18.190 1.00 87.69 90 ARG A N 1
ATOM 735 C CA . ARG A 1 90 ? -14.111 -10.468 19.607 1.00 87.69 90 ARG A CA 1
ATOM 736 C C . ARG A 1 90 ? -15.569 -10.394 20.082 1.00 87.69 90 ARG A C 1
ATOM 738 O O . ARG A 1 90 ? -16.434 -10.124 19.255 1.00 87.69 90 ARG A O 1
ATOM 745 N N . PRO A 1 91 ? -15.846 -10.572 21.392 1.00 88.81 91 PRO A N 1
ATOM 746 C CA . PRO A 1 91 ? -17.193 -10.392 21.948 1.00 88.81 91 PRO A CA 1
ATOM 747 C C . PRO A 1 91 ? -17.741 -8.967 21.798 1.00 88.81 91 PRO A C 1
ATOM 749 O O . PRO A 1 91 ? -18.951 -8.773 21.775 1.00 88.81 91 PRO A O 1
ATOM 752 N N . SER A 1 92 ? -16.858 -7.970 21.712 1.00 88.38 92 SER A N 1
ATOM 753 C CA . SER A 1 92 ? -17.210 -6.568 21.504 1.00 88.38 92 SER A CA 1
ATOM 754 C C . SER A 1 92 ? -16.632 -6.038 20.193 1.00 88.38 92 SER A C 1
ATOM 756 O O . SER A 1 92 ? -15.508 -6.368 19.803 1.00 88.38 92 SER A O 1
ATOM 758 N N . GLN A 1 93 ? -17.413 -5.190 19.524 1.00 88.25 93 GLN A N 1
ATOM 759 C CA . GLN A 1 93 ? -16.996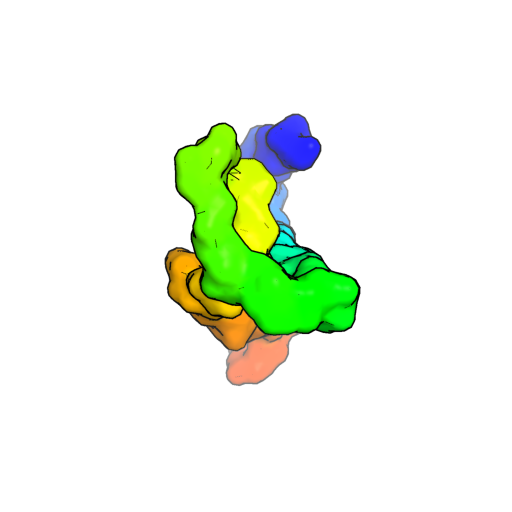 -4.482 18.319 1.00 88.25 93 GLN A CA 1
ATOM 760 C C . GLN A 1 93 ? -16.026 -3.350 18.677 1.00 88.25 93 GLN A C 1
ATOM 762 O O . GLN A 1 93 ? -16.260 -2.583 19.611 1.00 88.25 93 GLN A O 1
ATOM 767 N N . GLU A 1 94 ? -14.932 -3.235 17.923 1.00 86.06 94 GLU A N 1
ATOM 768 C CA . GLU A 1 94 ? -13.973 -2.144 18.103 1.00 86.06 94 GLU A CA 1
ATOM 769 C C . GLU A 1 94 ? -14.559 -0.832 17.563 1.00 86.06 94 GLU A C 1
ATOM 771 O O . GLU A 1 94 ? -14.988 -0.763 16.408 1.00 86.06 94 GLU A O 1
ATOM 776 N N . ALA A 1 95 ? -14.566 0.212 18.395 1.00 82.75 95 ALA A N 1
ATOM 777 C CA . ALA A 1 95 ? -15.022 1.535 17.992 1.00 82.75 95 ALA A CA 1
ATOM 778 C C . ALA A 1 95 ? -14.022 2.196 17.032 1.00 82.75 95 ALA A C 1
ATOM 780 O O . ALA A 1 95 ? -12.803 2.071 17.179 1.00 82.75 95 ALA A O 1
ATOM 781 N N . ALA A 1 96 ? -14.540 2.937 16.054 1.00 77.56 96 ALA A N 1
ATOM 782 C CA . ALA A 1 96 ? -13.702 3.783 15.218 1.00 77.56 96 ALA A CA 1
ATOM 783 C C . ALA A 1 96 ? -13.109 4.920 16.068 1.00 77.56 96 ALA A C 1
ATOM 785 O O . ALA A 1 96 ? -13.819 5.463 16.918 1.00 77.56 96 ALA A O 1
ATOM 786 N N . PRO A 1 97 ? -11.849 5.325 15.839 1.00 72.00 97 PRO A N 1
ATOM 787 C CA . PRO A 1 97 ? -11.320 6.512 16.490 1.00 72.00 97 PRO A CA 1
ATOM 788 C C . PRO A 1 97 ? -12.128 7.737 16.056 1.00 72.00 97 PRO A C 1
ATOM 790 O O . PRO A 1 97 ? -12.437 7.897 14.873 1.00 72.00 97 PRO A O 1
ATOM 793 N N . THR A 1 98 ? -12.434 8.621 17.002 1.00 67.94 98 THR A N 1
ATOM 794 C CA . THR A 1 98 ? -12.976 9.939 16.680 1.00 67.94 98 THR A CA 1
ATOM 795 C C . THR A 1 98 ? -11.913 10.706 15.905 1.00 67.94 98 THR A C 1
ATOM 797 O O . THR A 1 98 ? -10.791 10.885 16.380 1.00 67.94 98 THR A O 1
ATOM 800 N N . THR A 1 99 ? -12.238 11.128 14.688 1.00 57.84 99 THR A N 1
ATOM 801 C CA . THR A 1 99 ? -11.361 11.965 13.869 1.00 57.84 99 THR A CA 1
ATOM 802 C C . THR A 1 99 ? -11.178 13.311 14.583 1.00 57.84 99 THR A C 1
ATOM 804 O O . THR A 1 99 ? -12.100 14.121 14.572 1.00 57.84 99 THR A O 1
ATOM 807 N N . VAL A 1 100 ? -10.039 13.519 15.261 1.00 52.56 100 VAL A N 1
ATOM 808 C CA . VAL A 1 100 ? -9.686 14.791 15.939 1.00 52.56 100 VAL A CA 1
ATOM 809 C C . VAL A 1 100 ? -9.422 15.862 14.910 1.00 52.56 100 VAL A C 1
ATOM 811 O O . VAL A 1 100 ? -8.621 15.545 14.011 1.00 52.56 100 VAL A O 1
#

Secondary structure (DSSP, 8-state):
-HHHHHHHHHHT---SSHHHHHHHHHHHHHHHHHHHHHHHHGGGGGS--TTS-GGG-HHHHHHHHHHTTTTTS-HHHHHHHHHHHTT-SSSSPPPPPP--

Foldseek 3Di:
DVVVVVVCLVVLPQPQQVVLVVLLVVLVVLLVVLVVLCVVCPCVLCDFDPVDDLVPRSNNSNVVSVVSQQPPHHSVVSVVSVQLCVVHPDVDRDTGDRND

pLDDT: mean 86.79, std 12.26, range [50.34, 98.25]

Radius of gyration: 17.8 Å; Cα contacts (8 Å, |Δi|>4): 107; chains: 1; bounding box: 40×30×40 Å